Protein AF-A0A920W0S7-F1 (afdb_monomer)

Secondary structure (DSSP, 8-state):
----B-SS-S-EEEES---HHHHHHT-TT-SHHHHHHHHHHHHHSS--GGGSEEEES--SPPGGGPPPPHHHHHHHHHHHS--

Radius of gyration: 12.96 Å; Cα contacts (8 Å, |Δi|>4): 123; chains: 1; bounding box: 30×28×29 Å

pLDDT: mean 75.99, std 11.86, range [35.81, 93.94]

Foldseek 3Di:
DEDWAADAEPEEAEAAEDDPVCVVVVYPLPDPRSVVVQCCCVPPVVDHPNHYTYYYQQHDQDVVNDHDDPVSSVVSNVVVPDD

Structure (mmCIF, N/CA/C/O backbone):
data_AF-A0A920W0S7-F1
#
_entry.id   AF-A0A920W0S7-F1
#
loop_
_atom_site.group_PDB
_atom_site.id
_atom_site.type_symbol
_atom_site.label_atom_id
_atom_site.label_alt_id
_atom_site.label_comp_id
_atom_site.label_asym_id
_atom_site.label_entity_id
_atom_site.label_seq_id
_atom_site.pdbx_PDB_ins_code
_atom_site.Cartn_x
_atom_site.Cartn_y
_atom_site.Cartn_z
_atom_site.occupancy
_atom_site.B_iso_or_equiv
_atom_site.auth_seq_id
_atom_site.auth_comp_id
_atom_site.auth_asym_id
_atom_site.auth_atom_id
_atom_site.pdbx_PDB_model_num
ATOM 1 N N . MET A 1 1 ? 11.729 -4.089 2.447 1.00 47.59 1 MET A N 1
ATOM 2 C CA . MET A 1 1 ? 10.945 -5.273 2.856 1.00 47.59 1 MET A CA 1
ATOM 3 C C . MET A 1 1 ? 9.631 -4.760 3.403 1.00 47.59 1 MET A C 1
ATOM 5 O O . MET A 1 1 ? 9.606 -4.231 4.509 1.00 47.59 1 MET A O 1
ATOM 9 N N . PHE A 1 2 ? 8.588 -4.813 2.580 1.00 53.25 2 PHE A N 1
ATOM 10 C CA . PHE A 1 2 ? 7.263 -4.307 2.924 1.00 53.25 2 PHE A CA 1
ATOM 11 C C . PHE A 1 2 ? 6.509 -5.419 3.645 1.00 53.25 2 PHE A C 1
ATOM 13 O O . PHE A 1 2 ? 6.015 -6.364 3.037 1.00 53.25 2 PHE A O 1
ATOM 20 N N . LEU A 1 3 ? 6.474 -5.339 4.970 1.00 61.28 3 LEU A N 1
ATOM 21 C CA . LEU A 1 3 ? 5.595 -6.172 5.777 1.00 61.28 3 LEU A CA 1
ATOM 22 C C . LEU A 1 3 ? 4.253 -5.441 5.848 1.00 61.28 3 LEU A C 1
ATOM 24 O O . LEU A 1 3 ? 4.217 -4.259 6.188 1.00 61.28 3 LEU A O 1
ATOM 28 N N . GLY A 1 4 ? 3.176 -6.115 5.445 1.00 64.50 4 GLY A N 1
ATOM 29 C CA . GLY A 1 4 ? 1.837 -5.533 5.352 1.00 64.50 4 GLY A CA 1
ATOM 30 C C . GLY A 1 4 ? 1.374 -4.802 6.621 1.00 64.50 4 GLY A C 1
ATOM 31 O O . GLY A 1 4 ? 1.933 -4.966 7.705 1.00 64.50 4 GLY A O 1
ATOM 32 N N . ARG A 1 5 ? 0.312 -3.998 6.505 1.00 70.75 5 ARG A N 1
ATOM 33 C CA . ARG A 1 5 ? -0.274 -3.266 7.647 1.00 70.75 5 ARG A CA 1
ATOM 34 C C . ARG A 1 5 ? -1.594 -3.888 8.110 1.00 70.75 5 ARG A C 1
ATOM 36 O O . ARG A 1 5 ? -2.370 -4.344 7.276 1.00 70.75 5 ARG A O 1
ATOM 43 N N . GLY A 1 6 ? -1.850 -3.847 9.423 1.00 68.31 6 GLY A N 1
ATOM 44 C CA . GLY A 1 6 ? -3.046 -4.397 10.086 1.00 68.31 6 GLY A CA 1
ATOM 45 C C . 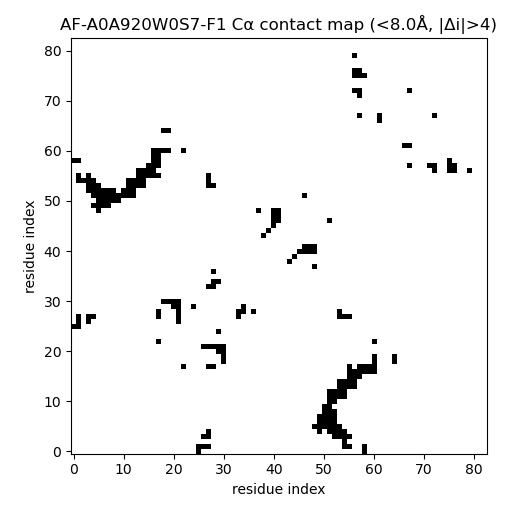GLY A 1 6 ? -2.724 -5.609 10.969 1.00 68.31 6 GLY A C 1
ATOM 46 O O . GLY A 1 6 ? -1.851 -6.399 10.629 1.00 68.31 6 GLY A O 1
ATOM 47 N N . THR A 1 7 ? -3.389 -5.748 12.122 1.00 62.72 7 THR A N 1
ATOM 48 C CA . THR A 1 7 ? -3.015 -6.756 13.146 1.00 62.72 7 THR A CA 1
ATOM 49 C C . THR A 1 7 ? -4.138 -7.717 13.539 1.00 62.72 7 THR A C 1
ATOM 51 O O . THR A 1 7 ? -3.874 -8.725 14.180 1.00 62.72 7 THR A O 1
ATOM 54 N N . GLU A 1 8 ? -5.385 -7.445 13.148 1.00 63.56 8 GLU A N 1
ATOM 55 C CA . GLU A 1 8 ? -6.543 -8.290 13.470 1.00 63.56 8 GLU A CA 1
ATOM 56 C C . GLU A 1 8 ? -7.508 -8.327 12.282 1.00 63.56 8 GLU A C 1
ATOM 58 O O . GLU A 1 8 ? -8.398 -7.482 12.192 1.00 63.56 8 GLU A O 1
ATOM 63 N N . SER A 1 9 ? -7.329 -9.256 11.334 1.00 60.91 9 SER A N 1
ATOM 64 C CA . SER A 1 9 ? -8.110 -9.232 10.087 1.00 60.91 9 SER A CA 1
ATOM 65 C C . SER A 1 9 ? -8.908 -10.503 9.801 1.00 60.91 9 SER A C 1
ATOM 67 O O . SER A 1 9 ? -8.389 -11.612 9.892 1.00 60.91 9 SER A O 1
ATOM 69 N N . ARG A 1 10 ? -10.177 -10.318 9.402 1.00 67.00 10 ARG A N 1
ATOM 70 C CA . ARG A 1 10 ? -10.999 -11.322 8.693 1.00 67.00 10 ARG A CA 1
ATOM 71 C C . ARG A 1 10 ? -10.898 -11.193 7.167 1.00 67.00 10 ARG A C 1
ATOM 73 O O . ARG A 1 10 ? -11.435 -12.032 6.453 1.00 67.00 10 ARG A O 1
ATOM 80 N N . SER A 1 11 ? -10.263 -10.131 6.678 1.00 71.31 11 SER A N 1
ATOM 81 C CA . SER A 1 11 ? -10.182 -9.774 5.264 1.00 71.31 11 SER A CA 1
ATOM 82 C C . SER A 1 11 ? -8.791 -9.255 4.926 1.00 71.31 11 SER A C 1
ATOM 84 O O . SER A 1 11 ? -8.240 -8.434 5.666 1.00 71.31 11 SER A O 1
ATOM 86 N N . VAL A 1 12 ? -8.272 -9.704 3.784 1.00 78.88 12 VAL A N 1
ATOM 87 C CA . VAL A 1 12 ? -6.955 -9.338 3.262 1.00 78.88 12 VAL A CA 1
ATOM 88 C C . VAL A 1 12 ? -7.123 -8.650 1.910 1.00 78.88 12 VAL A C 1
ATOM 90 O O . VAL A 1 12 ? -7.875 -9.134 1.065 1.00 78.88 12 VAL A O 1
ATOM 93 N N . PHE A 1 13 ? -6.417 -7.540 1.704 1.00 82.94 13 PHE A N 1
ATOM 94 C CA . PHE A 1 13 ? -6.260 -6.897 0.401 1.00 82.94 13 PHE A CA 1
ATOM 95 C C . PHE A 1 13 ? -4.834 -7.098 -0.084 1.00 82.94 13 PHE A C 1
ATOM 97 O O . PHE A 1 13 ? -3.887 -6.841 0.658 1.00 82.94 13 PHE A O 1
ATOM 104 N N . VAL A 1 14 ? -4.701 -7.542 -1.332 1.00 82.88 14 VAL A N 1
ATOM 105 C CA . VAL A 1 14 ? -3.407 -7.769 -1.974 1.00 82.88 14 VAL A CA 1
ATOM 106 C C . VAL A 1 14 ? -3.288 -6.843 -3.179 1.00 82.88 14 VAL A C 1
ATOM 108 O O . VAL A 1 14 ? -4.122 -6.890 -4.082 1.00 82.88 14 VAL A O 1
ATOM 111 N N . GLY A 1 15 ? -2.284 -5.972 -3.148 1.00 82.69 15 GLY A N 1
ATOM 112 C CA . GLY A 1 15 ? -1.883 -5.088 -4.237 1.00 82.69 15 GLY A CA 1
ATOM 113 C C . GLY A 1 15 ? -0.770 -5.672 -5.083 1.00 82.69 15 GLY A C 1
ATOM 114 O O . GLY A 1 15 ? -0.206 -6.717 -4.762 1.00 82.69 15 GLY A O 1
ATOM 115 N N . GLU A 1 16 ? -0.465 -4.961 -6.161 1.00 84.06 16 GLU A N 1
ATOM 116 C CA . GLU A 1 16 ? 0.561 -5.349 -7.118 1.00 84.06 16 GLU A CA 1
ATOM 117 C C . GLU A 1 16 ? 1.968 -5.164 -6.567 1.00 84.06 16 GLU A C 1
ATOM 119 O O . GLU A 1 16 ? 2.689 -6.141 -6.392 1.00 84.06 16 GLU A O 1
ATOM 124 N N . GLY A 1 17 ? 2.321 -3.931 -6.236 1.00 81.38 17 GLY A N 1
ATOM 125 C CA . GLY A 1 17 ? 3.621 -3.562 -5.712 1.00 81.38 17 GLY A CA 1
ATOM 126 C C . GLY A 1 17 ? 3.644 -2.101 -5.291 1.00 81.38 17 GLY A C 1
ATOM 127 O O . GLY A 1 17 ? 2.630 -1.408 -5.462 1.00 81.38 17 GLY A O 1
ATOM 128 N N . PRO A 1 18 ? 4.779 -1.642 -4.748 1.00 84.69 18 PRO A N 1
ATOM 129 C CA . PRO A 1 18 ? 4.907 -0.274 -4.292 1.00 84.69 18 PRO A CA 1
ATOM 130 C C . PRO A 1 18 ? 4.831 0.689 -5.482 1.00 84.69 18 PRO A C 1
ATOM 132 O O . PRO A 1 18 ? 5.236 0.368 -6.599 1.00 84.69 18 PRO A O 1
ATOM 135 N N . GLY A 1 19 ? 4.251 1.863 -5.242 1.00 86.44 19 GLY A N 1
ATOM 136 C CA . GLY A 1 19 ? 4.416 3.031 -6.096 1.00 86.44 19 GLY A CA 1
ATOM 137 C C . GLY A 1 19 ? 5.465 3.979 -5.516 1.00 86.44 19 GLY A C 1
ATOM 138 O O . GLY A 1 19 ? 6.118 3.680 -4.521 1.00 86.44 19 GLY A O 1
ATOM 139 N N . ALA A 1 20 ? 5.599 5.171 -6.102 1.00 87.94 20 ALA A N 1
ATOM 140 C CA . ALA A 1 20 ? 6.601 6.151 -5.668 1.00 87.94 20 ALA A CA 1
ATOM 141 C C . ALA A 1 20 ? 6.481 6.554 -4.182 1.00 87.94 20 ALA A C 1
ATOM 143 O O . ALA A 1 20 ? 7.492 6.656 -3.491 1.00 87.94 20 ALA A O 1
ATOM 144 N N . ASP A 1 21 ? 5.254 6.761 -3.686 1.00 89.81 21 ASP A N 1
ATOM 145 C CA . ASP A 1 21 ? 5.017 7.145 -2.287 1.00 89.81 21 ASP A CA 1
ATOM 146 C C . ASP A 1 21 ? 5.335 5.981 -1.326 1.00 89.81 21 ASP A C 1
ATOM 148 O O . ASP A 1 21 ? 5.843 6.199 -0.224 1.00 89.81 21 ASP A O 1
ATOM 152 N N . GLU A 1 22 ? 5.019 4.748 -1.732 1.00 88.00 22 GLU A N 1
ATOM 153 C CA . GLU A 1 22 ? 5.328 3.524 -0.992 1.00 88.00 22 GLU A CA 1
ATOM 154 C C . GLU A 1 22 ? 6.840 3.281 -0.933 1.00 88.00 22 GLU A C 1
ATOM 156 O O . GLU A 1 22 ? 7.366 3.016 0.147 1.00 88.00 22 GLU A O 1
ATOM 161 N N . ASP A 1 23 ? 7.543 3.433 -2.057 1.00 85.75 23 ASP A N 1
ATOM 162 C CA . ASP A 1 23 ? 9.003 3.341 -2.149 1.00 85.75 23 ASP A 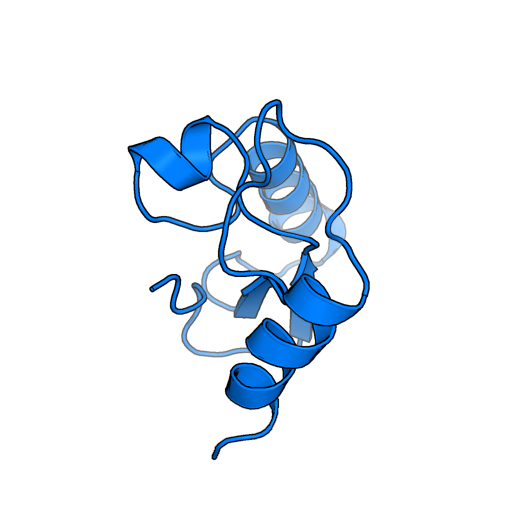CA 1
ATOM 163 C C . ASP A 1 23 ? 9.699 4.340 -1.224 1.00 85.75 23 ASP A C 1
ATOM 165 O O . ASP A 1 23 ? 10.622 3.976 -0.494 1.00 85.75 23 ASP A O 1
ATOM 169 N N . GLU A 1 24 ? 9.244 5.595 -1.228 1.00 87.19 24 GLU A N 1
ATOM 170 C CA . GLU A 1 24 ? 9.821 6.654 -0.399 1.00 87.19 24 GLU A CA 1
ATOM 171 C C . GLU A 1 24 ? 9.614 6.386 1.099 1.00 87.19 24 GLU A C 1
ATOM 173 O O . GLU A 1 24 ? 10.511 6.620 1.912 1.00 87.19 24 GLU A O 1
ATOM 178 N N . GLN A 1 25 ? 8.435 5.892 1.481 1.00 85.81 25 GLN A N 1
ATOM 179 C CA . GLN A 1 25 ? 8.046 5.756 2.888 1.00 85.81 25 GLN A CA 1
ATOM 180 C C . GLN A 1 25 ? 8.292 4.359 3.466 1.00 85.81 25 GLN A C 1
ATOM 182 O O . GLN A 1 25 ? 8.223 4.182 4.684 1.00 85.81 25 GLN A O 1
ATOM 187 N N . GLY A 1 26 ? 8.542 3.355 2.626 1.00 80.62 26 GLY A N 1
ATOM 188 C CA . GLY A 1 26 ? 8.654 1.959 3.046 1.00 80.62 26 GLY A CA 1
ATOM 189 C C . GLY A 1 26 ? 7.348 1.381 3.606 1.00 80.62 26 GLY A C 1
ATOM 190 O O . GLY A 1 26 ? 7.382 0.413 4.368 1.00 80.62 26 GLY A O 1
ATOM 191 N N . LEU A 1 27 ? 6.199 1.978 3.271 1.00 82.12 27 LEU A N 1
ATOM 192 C CA . LEU A 1 27 ? 4.880 1.588 3.768 1.00 82.12 27 LEU A CA 1
ATOM 193 C C . LEU A 1 27 ? 3.932 1.291 2.601 1.00 82.12 27 LEU A C 1
ATOM 195 O O . LEU A 1 27 ? 3.829 2.126 1.710 1.00 82.12 27 LEU A O 1
ATOM 199 N N . PRO A 1 28 ? 3.188 0.171 2.621 1.00 81.56 28 PRO A N 1
ATOM 200 C CA . PRO A 1 28 ? 2.299 -0.195 1.523 1.00 81.56 28 PRO A CA 1
ATOM 201 C C . PRO A 1 28 ? 1.020 0.658 1.525 1.00 81.56 28 PRO A C 1
ATOM 203 O O . PRO A 1 28 ? 0.470 0.992 2.589 1.00 81.56 28 PRO A O 1
ATOM 206 N N . PHE A 1 29 ? 0.504 0.962 0.331 1.00 86.00 29 PHE A N 1
ATOM 207 C CA . PHE A 1 29 ? -0.736 1.722 0.120 1.00 86.00 29 PHE A CA 1
ATOM 208 C C . PHE A 1 29 ? -0.816 3.044 0.923 1.00 86.00 29 PHE A C 1
ATOM 210 O O . PHE A 1 29 ? -1.805 3.312 1.630 1.00 86.00 29 PHE A O 1
ATOM 217 N N . VAL A 1 30 ? 0.208 3.891 0.826 1.00 88.69 30 VAL A N 1
ATOM 218 C CA . VAL A 1 30 ? 0.251 5.245 1.423 1.00 88.69 30 VAL A CA 1
ATOM 219 C C . VAL A 1 30 ? 0.025 6.358 0.402 1.00 88.69 30 VAL A C 1
ATOM 221 O O . VAL A 1 30 ? -0.379 7.466 0.778 1.00 88.69 30 VAL A O 1
ATOM 224 N N . GLY A 1 31 ? 0.202 6.060 -0.882 1.00 91.25 31 GLY A N 1
ATOM 225 C CA . GLY A 1 31 ? -0.038 6.980 -1.977 1.00 91.25 31 GLY A CA 1
ATOM 226 C C . GLY A 1 31 ? -1.516 7.186 -2.286 1.00 91.25 31 GLY A C 1
ATOM 227 O O . GLY A 1 31 ? -2.425 6.765 -1.559 1.00 91.25 31 GLY A O 1
ATOM 228 N N . ARG A 1 32 ? -1.798 7.868 -3.400 1.00 93.94 32 ARG A N 1
ATOM 229 C CA . ARG A 1 32 ? -3.174 8.241 -3.787 1.00 93.94 32 ARG A CA 1
ATOM 230 C C . ARG A 1 32 ? -4.118 7.034 -3.880 1.00 93.94 32 ARG A C 1
ATOM 232 O O . ARG A 1 32 ? -5.252 7.118 -3.404 1.00 93.94 32 ARG A O 1
ATOM 239 N N . ALA A 1 33 ? -3.663 5.931 -4.475 1.00 91.00 33 ALA A N 1
ATOM 240 C CA . 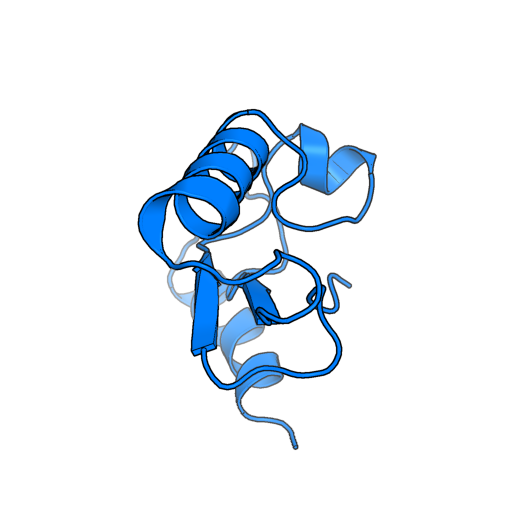ALA A 1 33 ? -4.453 4.705 -4.593 1.00 91.00 33 ALA A CA 1
ATOM 241 C C . ALA A 1 33 ? -4.733 4.081 -3.215 1.00 91.00 33 ALA A C 1
ATOM 243 O O . ALA A 1 33 ? -5.876 3.743 -2.908 1.00 91.00 33 ALA A O 1
ATOM 244 N N . GLY A 1 34 ? -3.724 4.026 -2.344 1.00 90.12 34 GLY A N 1
ATOM 245 C CA . GLY A 1 34 ? -3.862 3.507 -0.986 1.00 90.12 34 GLY A CA 1
ATOM 246 C C . GLY A 1 34 ? -4.775 4.331 -0.082 1.00 90.12 34 GLY A C 1
ATOM 247 O O . GLY A 1 34 ? -5.585 3.773 0.666 1.00 90.12 34 GLY A O 1
ATOM 248 N N . LYS A 1 35 ? -4.747 5.661 -0.214 1.00 91.06 35 LYS A N 1
ATOM 249 C CA . LYS A 1 35 ? -5.725 6.551 0.433 1.00 91.06 35 LYS A CA 1
ATOM 250 C C . LYS A 1 35 ? -7.141 6.246 -0.048 1.00 91.06 35 LYS A C 1
ATOM 252 O O . LYS A 1 35 ? -8.053 6.152 0.770 1.00 91.06 35 LYS A O 1
ATOM 257 N N . LYS A 1 36 ? -7.331 6.008 -1.352 1.00 92.62 36 LYS A N 1
ATOM 258 C CA . LYS A 1 36 ? -8.652 5.661 -1.888 1.00 92.62 36 LYS A CA 1
ATOM 259 C C . LYS A 1 36 ? -9.150 4.304 -1.395 1.00 92.62 36 LYS A C 1
ATOM 261 O O . LYS A 1 36 ? -10.316 4.192 -1.023 1.00 92.62 36 LYS A O 1
ATOM 266 N N . LEU A 1 37 ? -8.275 3.301 -1.346 1.00 89.12 37 LEU A N 1
ATOM 267 C CA . LEU A 1 37 ? -8.586 1.997 -0.762 1.00 89.12 37 LEU A CA 1
ATOM 268 C C . LEU A 1 37 ? -8.997 2.136 0.711 1.00 89.12 37 LEU A C 1
ATOM 270 O O . LEU A 1 37 ? -9.994 1.555 1.128 1.00 89.12 37 LEU A O 1
ATOM 274 N N . THR A 1 38 ? -8.276 2.961 1.472 1.00 87.81 38 THR A N 1
ATOM 275 C CA . THR A 1 38 ? -8.592 3.252 2.878 1.00 87.81 38 THR A CA 1
ATOM 276 C C . THR A 1 38 ? -9.997 3.841 3.017 1.00 87.81 38 THR A C 1
ATOM 278 O O . THR A 1 38 ? -10.794 3.326 3.796 1.00 87.81 38 THR A O 1
ATOM 281 N N . GLU A 1 39 ? -10.355 4.834 2.194 1.00 89.25 39 GLU A N 1
ATOM 282 C CA . GLU A 1 39 ? -11.714 5.394 2.186 1.00 89.25 39 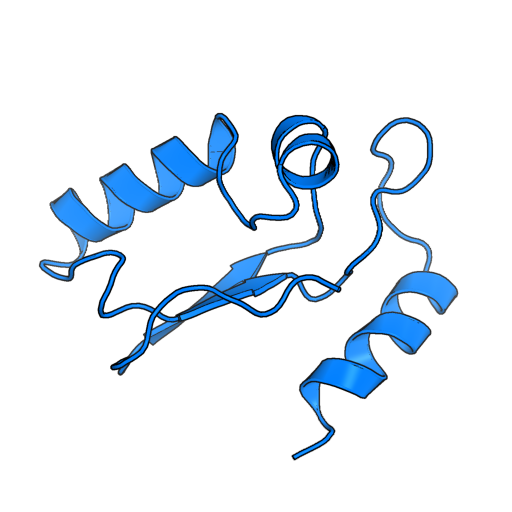GLU A CA 1
ATOM 283 C C . GLU A 1 39 ? -12.789 4.343 1.882 1.00 89.25 39 GLU A C 1
ATOM 285 O O . GLU A 1 39 ? -13.865 4.383 2.477 1.00 89.25 39 GLU A O 1
ATOM 290 N N . ILE A 1 40 ? -12.530 3.428 0.942 1.00 88.88 40 ILE A N 1
ATOM 291 C CA . ILE A 1 40 ? -13.475 2.368 0.564 1.00 88.88 40 ILE A CA 1
ATOM 292 C C . ILE A 1 40 ? -13.671 1.387 1.722 1.00 88.88 40 ILE A C 1
ATOM 294 O O . ILE A 1 40 ? -14.810 1.046 2.036 1.00 88.88 40 ILE A O 1
ATOM 298 N N . ILE A 1 41 ? -12.588 0.964 2.377 1.00 84.50 41 ILE A N 1
ATOM 299 C CA . ILE A 1 41 ? -12.649 0.062 3.535 1.00 84.50 41 ILE A CA 1
ATOM 300 C C . ILE A 1 41 ? -13.447 0.720 4.666 1.00 84.50 41 ILE A C 1
ATOM 302 O O . ILE A 1 41 ? -14.400 0.131 5.178 1.00 84.50 41 ILE A O 1
ATOM 306 N N . GLU A 1 42 ? -13.101 1.961 5.008 1.00 84.31 42 GLU A N 1
ATOM 307 C CA . GLU A 1 42 ? -13.695 2.675 6.141 1.00 84.31 42 GLU A CA 1
ATOM 308 C C . GLU A 1 42 ? -15.168 3.024 5.916 1.00 84.31 42 GLU A C 1
ATOM 310 O O . GLU A 1 42 ? -15.975 2.916 6.840 1.00 84.31 42 GLU A O 1
ATOM 315 N N . LYS A 1 43 ? -15.544 3.423 4.695 1.00 85.38 43 LYS A N 1
ATOM 316 C CA . LYS A 1 43 ? -16.917 3.857 4.387 1.00 85.38 43 LYS A CA 1
ATOM 317 C C . LYS A 1 43 ? -17.818 2.719 3.920 1.00 85.38 43 LYS A C 1
ATOM 319 O O . LYS A 1 43 ? -19.006 2.726 4.222 1.00 85.38 43 LYS A O 1
ATOM 324 N N . GLY A 1 44 ? -17.280 1.782 3.144 1.00 79.44 44 GLY A N 1
ATOM 325 C CA . GLY A 1 44 ? -18.058 0.757 2.448 1.00 79.44 44 GLY A CA 1
ATOM 326 C C . GLY A 1 44 ? -18.131 -0.583 3.174 1.00 79.44 44 GLY A C 1
ATOM 327 O O . GLY A 1 44 ? -19.116 -1.296 3.011 1.00 79.44 44 GLY A O 1
ATOM 328 N N . MET A 1 45 ? -17.122 -0.936 3.978 1.00 72.50 45 MET A N 1
ATOM 329 C CA . MET A 1 45 ? -17.024 -2.274 4.582 1.00 72.50 45 MET A CA 1
ATOM 330 C C . MET A 1 45 ? -17.294 -2.305 6.089 1.00 72.50 45 MET A C 1
ATOM 332 O O . MET A 1 45 ? -17.200 -3.373 6.690 1.00 72.50 45 MET A O 1
ATOM 336 N N . LEU A 1 46 ? -17.610 -1.156 6.708 1.00 65.56 46 LEU A N 1
ATOM 337 C CA . LEU A 1 46 ? -17.785 -1.005 8.164 1.00 65.56 46 LEU A CA 1
ATOM 338 C C . LEU A 1 46 ? -16.616 -1.607 8.978 1.00 65.56 46 LEU A C 1
ATOM 340 O O . LEU A 1 46 ? -16.784 -2.037 10.120 1.00 65.56 46 LEU A O 1
ATOM 344 N N . SER A 1 47 ? -15.424 -1.648 8.380 1.00 68.12 47 SER A N 1
ATOM 345 C CA . SER A 1 47 ? -14.184 -2.140 8.975 1.00 68.12 47 SER A CA 1
ATOM 346 C C . SER A 1 47 ? -13.171 -1.004 9.016 1.00 68.12 47 SER A C 1
ATOM 348 O O . SER A 1 47 ? -13.277 -0.032 8.274 1.00 68.12 47 SER A O 1
ATOM 350 N N . THR A 1 48 ? -12.172 -1.106 9.888 1.00 66.56 48 THR A N 1
ATOM 351 C CA . THR A 1 48 ? -11.072 -0.140 9.909 1.00 66.56 48 THR A CA 1
ATOM 352 C C . THR A 1 48 ? -9.891 -0.689 9.120 1.00 66.56 48 THR A C 1
ATOM 354 O O . THR A 1 48 ? -9.659 -1.901 9.086 1.00 66.56 48 THR A O 1
ATOM 357 N N . ALA A 1 49 ? -9.076 0.198 8.546 1.00 62.38 49 ALA A N 1
ATOM 358 C CA . ALA A 1 49 ? -7.809 -0.200 7.933 1.00 62.38 49 ALA A CA 1
ATOM 359 C C . ALA A 1 49 ? -6.880 -0.932 8.926 1.00 62.38 49 ALA A C 1
ATOM 361 O O . ALA A 1 49 ? -6.076 -1.758 8.522 1.00 62.38 49 ALA A O 1
ATOM 362 N N . LYS A 1 50 ? -7.030 -0.698 10.240 1.00 65.88 50 LYS A N 1
ATOM 363 C CA . LYS A 1 50 ? -6.304 -1.438 11.291 1.00 65.88 50 LYS A CA 1
ATOM 364 C C . LYS A 1 50 ? -6.765 -2.895 11.449 1.00 65.88 50 LYS A C 1
ATOM 366 O O . LYS A 1 50 ? -5.973 -3.737 11.866 1.00 65.88 50 LYS A O 1
ATOM 371 N N . LYS A 1 51 ? -8.029 -3.183 11.116 1.00 66.88 51 LYS A N 1
ATOM 372 C CA . LYS A 1 51 ? -8.650 -4.521 11.151 1.00 66.88 51 LYS A CA 1
ATOM 373 C C . LYS A 1 51 ? -8.623 -5.239 9.798 1.00 66.88 51 LYS A C 1
ATOM 375 O O . LYS A 1 51 ? -9.332 -6.218 9.578 1.00 66.88 51 LYS A O 1
ATOM 380 N N . THR A 1 52 ? -7.838 -4.725 8.863 1.00 70.50 52 THR A N 1
ATOM 381 C CA . THR A 1 52 ? -7.744 -5.239 7.502 1.00 70.50 52 THR A CA 1
ATOM 382 C C . THR A 1 52 ? -6.275 -5.413 7.185 1.00 70.50 52 THR A C 1
ATOM 384 O O . THR A 1 52 ? -5.518 -4.457 7.323 1.00 70.50 52 THR A O 1
ATOM 387 N N . LEU A 1 53 ? -5.866 -6.621 6.800 1.00 75.69 53 LEU A N 1
ATOM 388 C CA . LEU A 1 53 ? -4.482 -6.846 6.412 1.00 75.69 53 LEU A CA 1
ATOM 389 C C . LEU A 1 53 ? -4.311 -6.385 4.968 1.00 75.69 53 LEU A C 1
ATOM 391 O O . LEU A 1 53 ? -5.087 -6.766 4.093 1.00 75.69 53 LEU A O 1
ATOM 395 N N . ILE A 1 54 ? -3.336 -5.518 4.732 1.00 75.69 54 ILE A N 1
ATOM 396 C CA . ILE A 1 54 ? -3.046 -4.965 3.410 1.00 75.69 54 ILE A CA 1
ATOM 397 C C . ILE A 1 54 ? -1.605 -5.320 3.065 1.00 75.69 54 ILE A C 1
ATOM 399 O O . ILE A 1 54 ? -0.696 -5.005 3.835 1.00 75.69 54 ILE A O 1
ATOM 403 N N . PHE A 1 55 ? -1.416 -5.980 1.928 1.00 76.75 55 PHE A N 1
ATOM 404 C CA . PHE A 1 55 ? -0.146 -6.550 1.484 1.00 76.75 55 PHE A CA 1
ATOM 405 C C . PHE A 1 55 ? 0.067 -6.317 -0.019 1.00 76.75 55 PHE A C 1
ATOM 407 O O . PHE A 1 55 ? -0.900 -6.097 -0.740 1.00 76.75 55 PHE A O 1
ATOM 414 N N . GLU A 1 56 ? 1.303 -6.391 -0.505 1.00 78.25 56 GLU A N 1
ATOM 415 C CA . GLU A 1 56 ? 1.659 -6.277 -1.928 1.00 78.25 56 GLU A CA 1
ATOM 416 C C . GLU A 1 56 ? 2.470 -7.500 -2.356 1.00 78.25 56 GLU A C 1
ATOM 418 O O . GLU A 1 56 ? 3.443 -7.856 -1.691 1.00 78.25 56 GLU A O 1
ATOM 423 N N . TYR A 1 57 ? 2.065 -8.175 -3.436 1.00 73.06 57 TYR A N 1
ATOM 424 C CA . TYR A 1 57 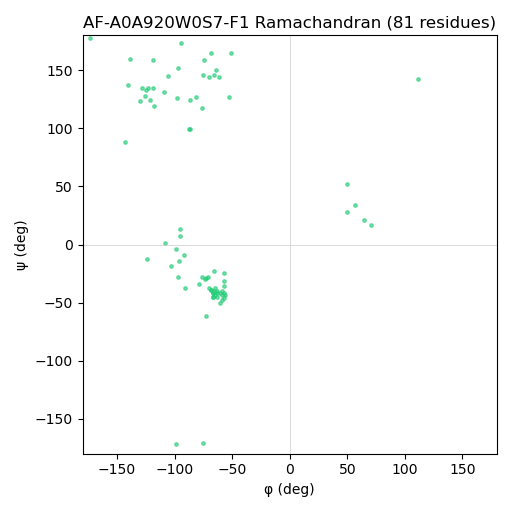? 2.726 -9.423 -3.828 1.00 73.06 57 TYR A CA 1
ATOM 425 C C . TYR A 1 57 ? 4.111 -9.195 -4.439 1.00 73.06 57 TYR A C 1
ATOM 427 O O . TYR A 1 57 ? 4.963 -10.066 -4.285 1.00 73.06 57 TYR A O 1
ATOM 435 N N . CYS A 1 58 ? 4.347 -8.058 -5.097 1.00 74.38 58 CYS A N 1
ATOM 436 C CA . CYS A 1 58 ? 5.664 -7.597 -5.517 1.00 74.38 58 CYS A CA 1
ATOM 437 C C . CYS A 1 58 ? 6.195 -6.593 -4.488 1.00 74.38 58 CYS A C 1
ATOM 439 O O . CYS A 1 58 ? 5.531 -5.618 -4.172 1.00 74.38 58 CYS A O 1
ATOM 441 N N . GLN A 1 59 ? 7.399 -6.808 -3.956 1.00 68.94 59 GLN A N 1
ATOM 442 C CA . GLN A 1 59 ? 7.989 -5.915 -2.940 1.00 68.94 59 GLN A CA 1
ATOM 443 C C . GLN A 1 59 ? 8.936 -4.855 -3.524 1.00 68.94 59 GLN A C 1
ATOM 445 O O . GLN A 1 59 ? 9.638 -4.180 -2.771 1.00 68.94 59 GLN A O 1
ATOM 450 N N . MET A 1 60 ? 9.014 -4.756 -4.850 1.00 72.25 60 MET A N 1
ATOM 451 C CA . MET A 1 60 ? 9.931 -3.872 -5.562 1.00 72.25 60 MET A CA 1
ATOM 452 C C . MET A 1 60 ? 9.143 -3.040 -6.565 1.00 72.25 60 MET A C 1
ATOM 454 O O . MET A 1 60 ? 8.340 -3.605 -7.304 1.00 72.25 60 MET A O 1
ATOM 458 N N . SER A 1 61 ? 9.413 -1.735 -6.620 1.00 74.56 61 SER A N 1
ATOM 459 C CA . SER A 1 61 ? 8.921 -0.878 -7.698 1.00 74.56 61 SER A CA 1
ATOM 460 C C . SER A 1 61 ? 9.753 -1.127 -8.948 1.00 74.56 6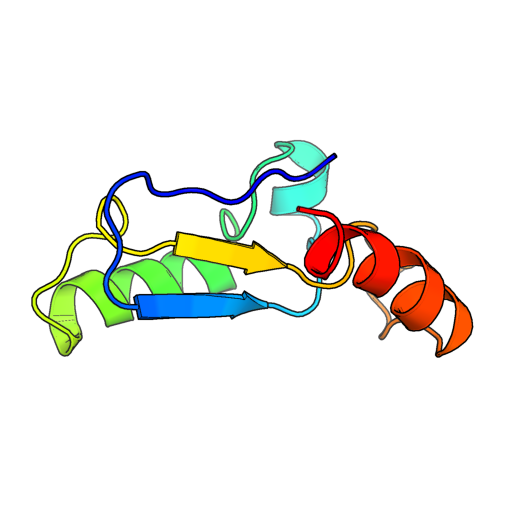1 SER A C 1
ATOM 462 O O . SER A 1 61 ? 10.965 -0.876 -8.939 1.00 74.56 61 SER A O 1
ATOM 464 N N . PRO A 1 62 ? 9.153 -1.607 -10.046 1.00 75.38 62 PRO A N 1
ATOM 465 C CA . PRO A 1 62 ? 9.881 -1.739 -11.292 1.00 75.38 62 PRO A CA 1
ATOM 466 C C . PRO A 1 62 ? 10.318 -0.360 -11.812 1.00 75.38 62 PRO A C 1
ATOM 468 O O . PRO A 1 62 ? 9.620 0.637 -11.594 1.00 75.38 62 PRO A O 1
ATOM 471 N N . PRO A 1 63 ? 11.446 -0.261 -12.539 1.00 80.12 63 PRO A N 1
ATOM 472 C CA . PRO A 1 63 ? 11.903 1.004 -13.101 1.00 80.12 63 PRO A CA 1
ATOM 473 C C . PRO A 1 63 ? 10.812 1.691 -13.928 1.00 80.12 63 PRO A C 1
ATOM 475 O O . PRO A 1 63 ? 10.230 1.093 -14.832 1.00 80.12 63 PRO A O 1
ATOM 478 N N . GLY A 1 64 ? 10.532 2.957 -13.613 1.00 81.25 64 GLY A N 1
ATOM 479 C CA . GLY A 1 64 ? 9.468 3.716 -14.275 1.00 81.25 64 GLY A CA 1
ATOM 480 C C . GLY A 1 64 ? 8.048 3.262 -13.922 1.00 81.25 64 GLY A C 1
ATOM 481 O O . GLY A 1 64 ? 7.123 3.623 -14.643 1.00 81.25 64 GLY A O 1
ATOM 482 N N . ASN A 1 65 ? 7.871 2.493 -12.840 1.00 76.12 65 ASN A N 1
ATOM 483 C CA . ASN A 1 65 ? 6.579 1.988 -12.375 1.00 76.12 65 ASN A CA 1
ATOM 484 C C . ASN A 1 65 ? 5.841 1.162 -13.451 1.00 76.12 65 ASN A C 1
ATOM 486 O O . ASN A 1 65 ? 4.616 1.240 -13.568 1.00 76.12 65 ASN A O 1
ATOM 490 N N . ARG A 1 66 ? 6.610 0.428 -14.274 1.00 85.69 66 ARG A N 1
ATOM 491 C CA . ARG A 1 66 ? 6.087 -0.567 -15.223 1.00 85.69 66 ARG A CA 1
ATOM 492 C C . ARG A 1 66 ? 5.495 -1.764 -14.477 1.00 85.69 66 ARG A C 1
ATOM 494 O O . ARG A 1 66 ? 5.840 -1.989 -13.321 1.00 85.69 66 ARG A O 1
ATOM 501 N N . ASP A 1 67 ? 4.715 -2.578 -15.177 1.00 82.06 67 ASP A N 1
ATOM 502 C CA . ASP A 1 67 ? 4.277 -3.875 -14.657 1.00 82.06 67 ASP A CA 1
ATOM 503 C C . ASP A 1 67 ? 5.501 -4.787 -14.390 1.00 82.06 67 ASP A C 1
ATOM 505 O O . ASP A 1 67 ? 6.487 -4.738 -15.148 1.00 82.06 67 ASP A O 1
ATOM 509 N N . PRO A 1 68 ? 5.477 -5.619 -13.332 1.00 79.06 68 PRO A N 1
ATOM 510 C CA . PRO A 1 68 ? 6.549 -6.553 -13.021 1.00 79.06 68 PRO A CA 1
ATOM 511 C C . PRO A 1 68 ? 6.614 -7.703 -14.038 1.00 79.06 68 PRO A C 1
ATOM 513 O O . PRO A 1 68 ? 5.601 -8.211 -14.526 1.00 79.06 68 PRO A O 1
ATOM 516 N N . GLU A 1 69 ? 7.829 -8.149 -14.343 1.00 85.62 69 GLU A N 1
ATOM 517 C CA . GLU A 1 69 ? 8.093 -9.315 -15.184 1.00 85.62 69 GLU A CA 1
ATOM 518 C C . GLU A 1 69 ? 7.800 -10.614 -14.425 1.00 85.62 69 GLU A C 1
ATOM 520 O O . GLU A 1 69 ? 7.803 -10.662 -13.194 1.00 85.62 69 GLU A O 1
ATOM 525 N N . LYS A 1 70 ? 7.569 -11.711 -15.152 1.00 84.19 70 LYS A N 1
ATOM 526 C CA . LYS A 1 70 ? 7.176 -12.998 -14.549 1.00 84.19 70 LYS A CA 1
ATOM 527 C C . LYS A 1 70 ? 8.188 -1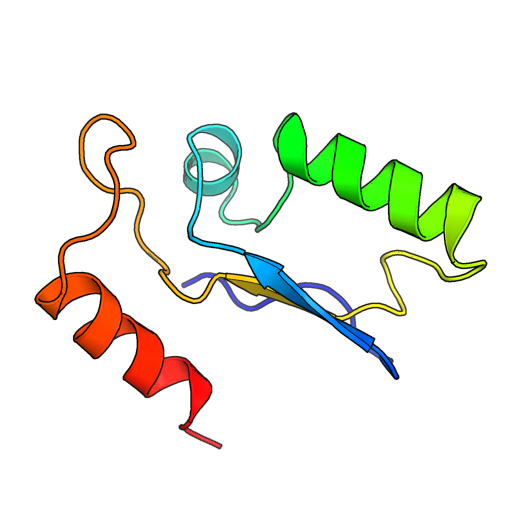3.490 -13.515 1.00 84.19 70 LYS A C 1
ATOM 529 O O . LYS A 1 70 ? 7.805 -14.078 -12.507 1.00 84.19 70 LYS A O 1
ATOM 534 N N . GLU A 1 71 ? 9.461 -13.242 -13.768 1.00 82.56 71 GLU A N 1
ATOM 535 C CA . GLU A 1 71 ? 10.587 -13.593 -12.918 1.00 82.56 71 GLU A CA 1
ATOM 536 C C . GLU A 1 71 ? 1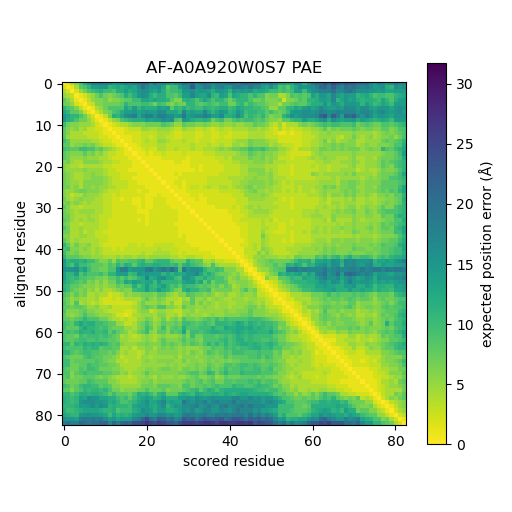0.579 -12.774 -11.616 1.00 82.56 71 GLU A C 1
ATOM 538 O O . GLU A 1 71 ? 10.816 -13.327 -10.541 1.00 82.56 71 GLU A O 1
ATOM 543 N N . GLU A 1 72 ? 10.227 -11.485 -11.693 1.00 78.62 72 GLU A N 1
ATOM 544 C CA . GLU A 1 72 ? 10.075 -10.586 -10.539 1.00 78.62 72 GLU A CA 1
ATOM 545 C C . GLU A 1 72 ? 8.879 -11.021 -9.670 1.00 78.62 72 GLU A C 1
ATOM 547 O O . GLU A 1 72 ? 8.993 -11.114 -8.445 1.00 78.62 72 GLU A O 1
ATOM 552 N N . ILE A 1 73 ? 7.763 -11.404 -10.302 1.00 78.06 73 ILE A N 1
ATOM 553 C CA . ILE A 1 73 ? 6.577 -11.957 -9.624 1.00 78.06 73 ILE A CA 1
ATOM 554 C C . ILE A 1 73 ? 6.909 -13.288 -8.929 1.00 78.06 73 ILE A C 1
ATOM 556 O O . ILE A 1 73 ? 6.514 -13.514 -7.779 1.00 78.06 73 ILE A O 1
ATOM 560 N N . ALA A 1 74 ? 7.631 -14.183 -9.609 1.00 77.44 74 ALA A N 1
ATOM 561 C CA . ALA A 1 74 ? 8.023 -15.486 -9.069 1.00 77.44 74 ALA A CA 1
ATOM 562 C C . ALA A 1 74 ? 8.948 -15.347 -7.849 1.00 77.44 74 ALA A C 1
ATOM 564 O O . ALA A 1 74 ? 8.768 -16.044 -6.850 1.00 77.44 74 ALA A O 1
ATOM 565 N N . ALA A 1 75 ? 9.903 -14.416 -7.898 1.00 72.81 75 ALA A N 1
ATOM 566 C CA . ALA A 1 75 ? 10.772 -14.119 -6.765 1.00 72.81 75 ALA A CA 1
ATOM 567 C C . ALA A 1 75 ? 9.984 -13.568 -5.564 1.00 72.81 75 ALA A C 1
ATOM 569 O O . ALA A 1 75 ? 10.250 -13.944 -4.421 1.00 72.81 75 ALA A O 1
ATOM 570 N N . ALA A 1 76 ? 8.993 -12.710 -5.812 1.00 67.81 76 ALA A N 1
ATOM 571 C CA . ALA A 1 76 ? 8.240 -12.051 -4.751 1.00 67.81 76 ALA A CA 1
ATOM 572 C C . ALA A 1 76 ? 7.168 -12.955 -4.103 1.00 67.81 76 ALA A C 1
ATOM 574 O O . ALA A 1 76 ? 6.970 -12.918 -2.885 1.00 67.81 76 ALA A O 1
ATOM 575 N N . THR A 1 77 ? 6.542 -13.850 -4.876 1.00 64.81 77 THR A N 1
ATOM 576 C CA . THR A 1 77 ? 5.557 -14.827 -4.365 1.00 64.81 77 THR A CA 1
ATOM 577 C C . THR A 1 77 ? 6.153 -15.861 -3.411 1.00 64.81 77 THR A C 1
ATOM 579 O O . THR A 1 77 ? 5.426 -16.366 -2.556 1.00 64.81 77 THR A O 1
ATOM 582 N N . LEU A 1 78 ? 7.465 -16.123 -3.457 1.00 58.78 78 LEU A N 1
ATOM 583 C CA . LEU A 1 78 ? 8.137 -16.986 -2.476 1.00 58.78 78 LEU A CA 1
ATOM 584 C C . LEU A 1 78 ? 7.936 -16.487 -1.031 1.00 58.78 78 LEU A C 1
ATOM 586 O O . LEU A 1 78 ? 7.826 -17.288 -0.103 1.00 58.78 78 LEU A O 1
ATOM 590 N N . PHE A 1 79 ? 7.815 -15.171 -0.841 1.00 57.16 79 PHE A N 1
ATOM 591 C CA . PHE A 1 79 ? 7.621 -14.558 0.472 1.00 57.16 79 PHE A CA 1
ATOM 592 C C . PHE A 1 79 ? 6.189 -14.721 1.009 1.00 57.16 79 PHE A C 1
ATOM 594 O O . PHE A 1 79 ? 5.991 -14.790 2.216 1.00 57.16 79 PHE A O 1
ATOM 601 N N . LEU A 1 80 ? 5.191 -14.830 0.125 1.00 57.06 80 LEU A N 1
ATOM 602 C CA . LEU A 1 80 ? 3.780 -15.001 0.496 1.00 57.06 80 LEU A CA 1
ATOM 603 C C . LEU A 1 80 ? 3.451 -16.400 1.033 1.00 57.06 80 LEU A C 1
ATOM 605 O O . LEU A 1 80 ? 2.523 -16.548 1.824 1.00 57.06 80 LEU A O 1
ATOM 609 N N . TYR A 1 81 ? 4.190 -17.424 0.598 1.00 54.84 81 TYR A N 1
ATOM 610 C CA . TYR A 1 81 ? 3.957 -18.822 0.985 1.00 54.84 81 TYR A CA 1
ATOM 611 C C . TYR A 1 81 ? 4.879 -19.321 2.107 1.00 54.84 81 TYR A C 1
ATOM 613 O O . TYR A 1 81 ? 4.732 -20.456 2.562 1.00 54.84 81 TYR A O 1
ATOM 621 N N . SER A 1 82 ? 5.825 -18.495 2.552 1.00 46.59 82 SER A N 1
ATOM 622 C CA . SER A 1 82 ? 6.758 -18.839 3.625 1.00 46.59 82 SER A CA 1
ATOM 623 C C . SER A 1 82 ? 6.125 -18.487 4.978 1.00 46.59 82 SER A C 1
ATOM 625 O O . SER A 1 82 ? 6.093 -17.318 5.351 1.00 46.59 82 SER A O 1
ATOM 627 N N . ASN A 1 83 ? 5.561 -19.496 5.657 1.00 35.81 83 ASN A N 1
ATOM 628 C CA . ASN A 1 83 ? 5.028 -19.402 7.029 1.00 35.81 83 ASN A CA 1
ATOM 629 C C . ASN A 1 83 ? 6.140 -19.231 8.069 1.00 35.81 83 ASN A C 1
ATOM 631 O O . ASN A 1 83 ? 7.135 -19.986 7.973 1.00 35.81 83 ASN A O 1
#

Mean predicted aligned error: 7.16 Å

Sequence (83 aa):
MFLGRGTESRSVFVGEGPGADEDEQGLPFVGRAGKKLTEIIEKGMLSTAKKTLIFEYCQMSPPGNRDPEKEEIAAATLFL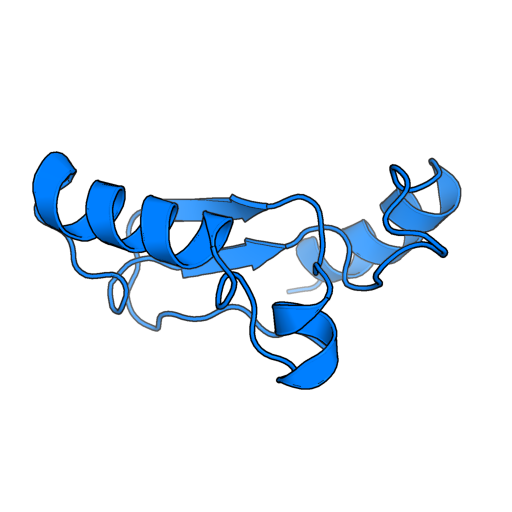YSN

Nearest PDB structures (foldseek):
  4zbz-assembly1_A  TM=9.619E-01  e=5.451E-08  Sulfurisphaera tokodaii str. 7
  1vk2-assembly1_A  TM=9.483E-01  e=4.237E-06  Thermotoga maritima
  6ajs-assembly1_A  TM=8.485E-01  e=1.577E-04  Mycolicibacterium smegmatis MC2 155
  6iod-assembly2_B  TM=8.628E-01  e=2.357E-04  Mycolicibacterium smegmatis MC2 155
  6ajq-assembly1_A  TM=8.481E-01  e=2.881E-04  Mycolicibacterium smegmatis MC2 155

Solvent-accessible surface area (backbone atoms only — not comparable to full-atom values): 4897 Å² total; per-residue (Å²): 131,68,74,56,49,49,86,57,57,96,50,76,47,77,47,68,44,43,50,74,54,13,63,75,67,64,40,77,60,65,34,74,67,24,50,50,51,45,53,45,38,47,72,71,64,81,41,49,65,58,41,27,32,40,39,50,51,24,76,58,62,40,85,91,71,45,85,77,51,74,67,56,45,56,62,29,45,57,64,78,73,60,128